Protein AF-A0A564XZT9-F1 (afdb_monomer_lite)

Sequence (174 aa):
LFQICIFRSAFLNAGYRVSFSHAAQSSIKTDAPMSFVWDVMCAWKRKYEAEVATNMVKDASADNHERQQEKSPPVTDRDNGEAKPESKKKRRKYPKKHPRSEEYLRVMNALMARPENPKVCFDEHPDSNPPSRADGLVRYQPNPQPHWGPKARPSKKVTEEITPPEPKKLKSSE

Radius of gyration: 33.3 Å; chains: 1; bounding box: 97×44×74 Å

Foldseek 3Di:
DVVLLLLLCQQVLLVWDWDADPVDPSRIDIPDDVLVVLLLVLVVVVVVVVVVVVVVVVVVVVVVPPPPDDDDDDDDDDDDDDDDPPDPPPDPPPPDPDDDDPVVVVVVVVSNPDDHDPSGDSPRDPPSQPVCVVVVPDPDDDDPDPQPDDDDDDDPPPPPDPDDDDDDDDPDDD

Structure (mmCIF, N/CA/C/O backbone):
data_AF-A0A564XZT9-F1
#
_entry.id   AF-A0A564XZT9-F1
#
loop_
_atom_site.group_PDB
_atom_site.id
_atom_site.type_symbol
_atom_site.label_atom_id
_atom_site.label_alt_id
_atom_site.label_comp_id
_atom_site.label_asym_id
_atom_site.label_entity_id
_atom_site.label_seq_id
_atom_site.pdbx_PDB_ins_code
_atom_site.Cartn_x
_atom_site.Cartn_y
_atom_site.Cartn_z
_atom_site.occupancy
_atom_site.B_iso_or_equiv
_atom_site.auth_seq_id
_atom_site.auth_comp_id
_atom_site.auth_asym_id
_atom_site.auth_atom_id
_atom_site.pdbx_PDB_model_num
ATOM 1 N N . LEU A 1 1 ? 13.571 -0.823 -1.099 1.00 56.78 1 LEU A N 1
ATOM 2 C CA . LEU A 1 1 ? 12.896 -1.260 -2.349 1.00 56.78 1 LEU A CA 1
ATOM 3 C C . LEU A 1 1 ? 11.996 -2.479 -2.130 1.00 56.78 1 LEU A C 1
ATOM 5 O O . LEU A 1 1 ? 10.921 -2.476 -2.705 1.00 56.78 1 LEU A O 1
ATOM 9 N N . PHE A 1 2 ? 12.359 -3.444 -1.276 1.00 70.88 2 PHE A N 1
ATOM 10 C CA . PHE A 1 2 ? 11.507 -4.595 -0.919 1.00 70.88 2 PHE A CA 1
ATOM 11 C C . PHE A 1 2 ? 10.150 -4.218 -0.299 1.00 70.88 2 PHE A C 1
ATOM 13 O O . PHE A 1 2 ? 9.132 -4.809 -0.638 1.00 70.88 2 PHE A O 1
ATOM 20 N N . GLN A 1 3 ? 10.102 -3.151 0.510 1.00 81.00 3 GLN A N 1
ATOM 21 C CA . GLN A 1 3 ? 8.863 -2.733 1.177 1.00 81.00 3 GLN A CA 1
ATOM 22 C C . GLN A 1 3 ? 7.716 -2.397 0.213 1.00 81.00 3 GLN A C 1
ATOM 24 O O . GLN A 1 3 ? 6.555 -2.628 0.531 1.00 81.00 3 GLN A O 1
ATOM 29 N N . ILE A 1 4 ? 8.019 -1.858 -0.974 1.00 89.94 4 ILE A N 1
ATOM 30 C CA . ILE A 1 4 ? 6.965 -1.486 -1.926 1.00 89.94 4 ILE A CA 1
ATOM 31 C C . ILE A 1 4 ? 6.316 -2.713 -2.572 1.00 89.94 4 ILE A C 1
ATOM 33 O O . ILE A 1 4 ? 5.142 -2.656 -2.928 1.00 89.94 4 ILE A O 1
ATOM 37 N N . CYS A 1 5 ? 7.060 -3.817 -2.683 1.00 91.62 5 CYS A N 1
ATOM 38 C CA . CYS A 1 5 ? 6.528 -5.085 -3.161 1.00 91.62 5 CYS A CA 1
ATOM 39 C C . CYS A 1 5 ? 5.526 -5.642 -2.141 1.00 91.62 5 CYS A C 1
ATOM 41 O O . CYS A 1 5 ? 4.434 -6.029 -2.520 1.00 91.62 5 CYS A O 1
ATOM 43 N N . ILE A 1 6 ? 5.802 -5.546 -0.837 1.00 94.50 6 ILE A N 1
ATOM 44 C CA . ILE A 1 6 ? 4.858 -5.989 0.209 1.00 94.50 6 ILE A CA 1
ATOM 45 C C . ILE A 1 6 ? 3.490 -5.301 0.065 1.00 94.50 6 ILE A C 1
ATOM 47 O O . ILE A 1 6 ? 2.452 -5.960 0.056 1.00 94.50 6 ILE A O 1
ATOM 51 N N . PHE A 1 7 ? 3.477 -3.974 -0.101 1.00 95.19 7 PHE A N 1
ATOM 52 C CA . PHE A 1 7 ? 2.223 -3.239 -0.292 1.00 95.19 7 PHE A CA 1
ATOM 53 C C . PHE A 1 7 ? 1.540 -3.591 -1.610 1.00 95.19 7 PHE A C 1
ATOM 55 O O . PHE A 1 7 ? 0.329 -3.788 -1.640 1.00 95.19 7 PHE A O 1
ATOM 62 N N . ARG A 1 8 ? 2.303 -3.690 -2.702 1.00 95.25 8 ARG A N 1
ATOM 63 C CA . ARG A 1 8 ? 1.763 -4.071 -4.009 1.00 95.25 8 ARG A CA 1
ATOM 64 C C . ARG A 1 8 ? 1.148 -5.471 -3.979 1.00 95.25 8 ARG A C 1
ATOM 66 O O . ARG A 1 8 ? 0.070 -5.634 -4.539 1.00 95.25 8 ARG A O 1
ATOM 73 N N . SER A 1 9 ? 1.760 -6.423 -3.276 1.00 96.38 9 SER A N 1
ATOM 74 C CA . SER A 1 9 ? 1.197 -7.759 -3.074 1.00 96.38 9 SER A CA 1
ATOM 75 C C . SER A 1 9 ? -0.156 -7.694 -2.371 1.00 96.38 9 SER A C 1
ATOM 77 O O . SER A 1 9 ? -1.103 -8.291 -2.860 1.00 96.38 9 SER A O 1
ATOM 79 N N . ALA A 1 10 ? -0.297 -6.883 -1.316 1.00 96.94 10 ALA A N 1
ATOM 80 C CA . ALA A 1 10 ? -1.576 -6.731 -0.617 1.00 96.94 10 ALA A CA 1
ATOM 81 C C . ALA A 1 10 ? -2.720 -6.250 -1.512 1.00 96.94 10 ALA A C 1
ATOM 83 O O . ALA A 1 10 ? -3.846 -6.728 -1.392 1.00 96.94 10 ALA A O 1
ATOM 84 N N . PHE A 1 11 ? -2.440 -5.332 -2.435 1.00 97.19 11 PHE A N 1
ATOM 85 C CA . PHE A 1 11 ? -3.443 -4.879 -3.396 1.00 97.19 11 PHE A CA 1
ATOM 86 C C . PHE A 1 11 ? -3.725 -5.917 -4.493 1.00 97.19 11 PHE A C 1
ATOM 88 O O . PHE A 1 11 ? -4.888 -6.104 -4.842 1.00 97.19 11 PHE A O 1
ATOM 95 N N . LEU A 1 12 ? -2.694 -6.598 -5.008 1.00 96.81 12 LEU A N 1
ATOM 96 C CA . LEU A 1 12 ? -2.843 -7.627 -6.045 1.00 96.81 12 LEU A CA 1
ATOM 97 C C . LEU A 1 12 ? -3.594 -8.861 -5.521 1.00 96.81 12 LEU A C 1
ATOM 99 O O . LEU A 1 12 ? -4.547 -9.299 -6.156 1.00 96.81 12 LEU A O 1
ATOM 103 N N . ASN A 1 13 ? -3.249 -9.341 -4.322 1.00 97.00 13 ASN A N 1
ATOM 104 C CA . ASN A 1 13 ? -3.940 -10.438 -3.633 1.00 97.00 13 ASN A CA 1
ATOM 105 C C . ASN A 1 13 ? -5.426 -10.115 -3.394 1.00 97.00 13 ASN A C 1
ATOM 107 O O . ASN A 1 13 ? -6.277 -10.998 -3.456 1.00 97.00 13 ASN A O 1
ATOM 111 N N . ALA A 1 14 ? -5.754 -8.842 -3.153 1.00 96.81 14 ALA A N 1
ATOM 112 C CA . ALA A 1 14 ? -7.130 -8.380 -2.986 1.00 96.81 14 ALA A CA 1
ATOM 113 C C . ALA A 1 14 ? -7.882 -8.147 -4.315 1.00 96.81 14 ALA A C 1
ATOM 115 O O . ALA A 1 14 ? -9.055 -7.770 -4.287 1.00 96.81 14 ALA A O 1
ATOM 116 N N . GLY A 1 15 ? -7.230 -8.364 -5.464 1.00 97.00 15 GLY A N 1
ATOM 117 C CA . GLY A 1 15 ? -7.821 -8.240 -6.798 1.00 97.00 15 GLY A CA 1
ATOM 118 C C . GLY A 1 15 ? -7.852 -6.819 -7.370 1.00 97.00 15 GLY A C 1
ATOM 119 O O . GLY A 1 15 ? -8.555 -6.581 -8.351 1.00 97.00 15 GLY A O 1
ATOM 120 N N . TYR A 1 16 ? -7.117 -5.868 -6.786 1.00 97.69 16 TYR A N 1
ATOM 121 C CA . TYR A 1 16 ? -7.033 -4.497 -7.303 1.00 97.69 16 TYR A CA 1
ATOM 122 C C . TYR A 1 16 ? -5.918 -4.341 -8.335 1.00 97.69 16 TYR A C 1
ATOM 124 O O . TYR A 1 16 ? -4.886 -5.018 -8.290 1.00 97.69 16 TYR A O 1
ATOM 132 N N . ARG A 1 17 ? -6.088 -3.391 -9.257 1.00 96.38 17 ARG A N 1
ATOM 133 C CA . ARG A 1 17 ? -5.068 -3.080 -10.264 1.00 96.38 17 ARG A CA 1
ATOM 134 C C . ARG A 1 17 ? -4.044 -2.131 -9.680 1.00 96.38 17 ARG A C 1
ATOM 136 O O . ARG A 1 17 ? -4.387 -1.087 -9.135 1.00 96.38 17 ARG A O 1
ATOM 143 N N . VAL A 1 18 ? -2.768 -2.457 -9.864 1.00 95.38 18 VAL A N 1
ATOM 144 C CA . VAL A 1 18 ? -1.667 -1.696 -9.271 1.00 95.38 18 VAL A CA 1
ATOM 145 C C . VAL A 1 18 ? -0.612 -1.360 -10.311 1.00 95.38 18 VAL A C 1
ATOM 147 O O . VAL A 1 18 ? -0.076 -2.233 -10.996 1.00 95.38 18 VAL A O 1
ATOM 150 N N . SER A 1 19 ? -0.210 -0.095 -10.369 1.00 92.75 19 SER A N 1
ATOM 151 C CA . SER A 1 19 ? 0.926 0.366 -11.177 1.00 92.75 19 SER A CA 1
ATOM 152 C C . SER A 1 19 ? 1.866 1.241 -10.352 1.00 92.75 19 SER A C 1
ATOM 154 O O . SER A 1 19 ? 1.469 1.835 -9.351 1.00 92.75 19 SER A O 1
ATOM 156 N N . PHE A 1 20 ? 3.134 1.303 -10.753 1.00 90.25 20 PHE A N 1
ATOM 157 C CA . PHE A 1 20 ? 4.078 2.268 -10.190 1.00 90.25 20 PHE A CA 1
ATOM 158 C C . PHE A 1 20 ? 3.918 3.628 -10.873 1.00 90.25 20 PHE A C 1
ATOM 160 O O . PHE A 1 20 ? 3.521 3.716 -12.036 1.00 90.25 20 PHE A O 1
ATOM 167 N N . SER A 1 21 ? 4.244 4.699 -10.156 1.00 88.19 21 SER A N 1
ATOM 168 C CA . SER A 1 21 ? 4.267 6.056 -10.702 1.00 88.19 21 SER A CA 1
ATOM 169 C C . SER A 1 21 ? 5.686 6.609 -10.726 1.00 88.19 21 SER A C 1
ATOM 171 O O . SER A 1 21 ? 6.423 6.458 -9.760 1.00 88.19 21 SER A O 1
ATOM 173 N N . HIS A 1 22 ? 6.037 7.352 -11.777 1.00 86.38 22 HIS A N 1
ATOM 174 C CA . HIS A 1 22 ? 7.283 8.126 -11.817 1.00 86.38 22 HIS A CA 1
ATOM 175 C C . HIS A 1 22 ? 7.312 9.291 -10.817 1.00 86.38 22 HIS A C 1
ATOM 177 O O . HIS A 1 22 ? 8.371 9.870 -10.603 1.00 86.38 22 HIS A O 1
ATOM 183 N N . ALA A 1 23 ? 6.174 9.634 -10.200 1.00 89.19 23 ALA A N 1
ATOM 184 C CA . ALA A 1 23 ? 6.097 10.712 -9.214 1.00 89.19 23 ALA A CA 1
ATOM 185 C C . ALA A 1 23 ? 7.027 10.482 -8.008 1.00 89.19 23 ALA A C 1
ATOM 187 O O . ALA A 1 23 ? 7.557 11.441 -7.457 1.00 89.19 23 ALA A O 1
ATOM 188 N N . ALA A 1 24 ? 7.238 9.223 -7.607 1.00 87.31 24 ALA A N 1
ATOM 189 C CA . ALA A 1 24 ? 8.250 8.839 -6.627 1.00 87.31 24 ALA A CA 1
ATOM 190 C C . ALA A 1 24 ? 8.585 7.348 -6.760 1.00 87.31 24 ALA A C 1
ATOM 192 O O . ALA A 1 24 ? 7.721 6.546 -7.108 1.00 87.31 24 ALA A O 1
ATOM 193 N N . GLN A 1 25 ? 9.805 6.953 -6.386 1.00 84.56 25 GLN A N 1
ATOM 194 C CA . GLN A 1 25 ? 10.278 5.562 -6.475 1.00 84.56 25 GLN A CA 1
ATOM 195 C C . GLN A 1 25 ? 9.387 4.549 -5.729 1.00 84.56 25 GLN A C 1
ATOM 197 O O . GLN A 1 25 ? 9.328 3.374 -6.084 1.00 84.56 25 GLN A O 1
ATOM 202 N N . SER A 1 26 ? 8.694 5.001 -4.683 1.00 88.44 26 SER A N 1
ATOM 203 C CA . SER A 1 26 ? 7.762 4.213 -3.871 1.00 88.44 26 SER A CA 1
ATOM 204 C C . SER A 1 26 ? 6.300 4.629 -4.065 1.00 88.44 26 SER A C 1
ATOM 206 O O . SER A 1 26 ? 5.476 4.385 -3.189 1.00 88.44 26 SER A O 1
ATOM 208 N N . SER A 1 27 ? 5.963 5.297 -5.170 1.00 91.75 27 SER A N 1
ATOM 209 C CA . SER A 1 27 ? 4.587 5.707 -5.457 1.00 91.75 27 SER A CA 1
ATOM 210 C C . SER A 1 27 ? 3.827 4.598 -6.182 1.00 91.75 27 SER A C 1
ATOM 212 O O . SER A 1 27 ? 4.284 4.063 -7.196 1.00 91.75 27 SER A O 1
ATOM 214 N N . ILE A 1 28 ? 2.643 4.283 -5.661 1.00 93.12 28 ILE A N 1
ATOM 215 C CA . ILE A 1 28 ? 1.703 3.311 -6.213 1.00 93.12 28 ILE A CA 1
ATOM 216 C C . ILE A 1 28 ? 0.440 4.045 -6.670 1.00 93.12 28 ILE A C 1
ATOM 218 O O . ILE A 1 28 ? -0.066 4.923 -5.974 1.00 93.12 28 ILE A O 1
ATOM 222 N N . LYS A 1 29 ? -0.083 3.649 -7.829 1.00 95.12 29 LYS A N 1
ATOM 223 C CA . LYS A 1 29 ? -1.427 3.983 -8.304 1.00 95.12 29 LYS A CA 1
ATOM 224 C C . LYS A 1 29 ? -2.282 2.725 -8.226 1.00 95.12 29 LYS A C 1
ATOM 226 O O . LYS A 1 29 ? -1.854 1.675 -8.710 1.00 95.12 29 LYS A O 1
ATOM 231 N N . THR A 1 30 ? -3.462 2.845 -7.630 1.00 96.88 30 THR A N 1
ATOM 232 C CA . THR A 1 30 ? -4.406 1.743 -7.432 1.00 96.88 30 THR A CA 1
ATOM 233 C C . THR A 1 30 ? -5.835 2.214 -7.671 1.00 96.88 30 THR A C 1
ATOM 235 O O . THR A 1 30 ? -6.124 3.396 -7.482 1.00 96.88 30 THR A O 1
ATOM 238 N N . ASP A 1 31 ? -6.709 1.306 -8.100 1.00 97.69 31 ASP A N 1
ATOM 239 C CA . ASP A 1 31 ? -8.160 1.521 -8.149 1.00 97.69 31 ASP A CA 1
ATOM 240 C C . ASP A 1 31 ? -8.878 1.089 -6.859 1.00 97.69 31 ASP A C 1
ATOM 242 O O . ASP A 1 31 ? -10.102 1.184 -6.767 1.00 97.69 31 ASP A O 1
ATOM 246 N N . ALA A 1 32 ? -8.122 0.665 -5.842 1.00 97.62 32 ALA A N 1
ATOM 247 C CA . ALA A 1 32 ? -8.659 0.362 -4.525 1.00 97.62 32 ALA A CA 1
ATOM 248 C C . ALA A 1 32 ? -9.315 1.593 -3.870 1.00 97.62 32 ALA A C 1
ATOM 250 O O . ALA A 1 32 ? -8.761 2.698 -3.926 1.00 97.62 32 ALA A O 1
ATOM 251 N N . PRO A 1 33 ? -10.456 1.423 -3.175 1.00 97.44 33 PRO A N 1
ATOM 252 C CA . PRO A 1 33 ? -11.081 2.517 -2.449 1.00 97.44 33 PRO A CA 1
ATOM 253 C C . PRO A 1 33 ? -10.192 2.965 -1.284 1.00 97.44 33 PRO A C 1
ATOM 255 O O . PRO A 1 33 ? -9.487 2.165 -0.665 1.00 97.44 33 PRO A O 1
ATOM 258 N N . MET A 1 34 ? -10.275 4.248 -0.923 1.00 96.25 34 MET A N 1
ATOM 259 C CA . MET A 1 34 ? -9.473 4.823 0.165 1.00 96.25 34 MET A CA 1
ATOM 260 C C . MET A 1 34 ? -9.681 4.093 1.503 1.00 96.25 34 MET A C 1
ATOM 262 O O . MET A 1 34 ? -8.750 3.972 2.293 1.00 96.25 34 MET A O 1
ATOM 266 N N . SER A 1 35 ? -10.881 3.553 1.747 1.00 95.38 35 SER A N 1
ATOM 267 C CA . SER A 1 35 ? -11.164 2.705 2.910 1.00 95.38 35 SER A CA 1
ATOM 268 C C . SER A 1 35 ? -10.242 1.486 2.974 1.00 95.38 35 SER A C 1
ATOM 270 O O . SER A 1 35 ? -9.647 1.242 4.018 1.00 95.38 35 SER A O 1
ATOM 272 N N . PHE A 1 36 ? -10.065 0.782 1.854 1.00 97.12 36 PHE A N 1
ATOM 273 C CA . PHE A 1 36 ? -9.177 -0.373 1.766 1.00 97.12 36 PHE A CA 1
ATOM 274 C C . PHE A 1 36 ? -7.705 0.027 1.903 1.00 97.12 36 PHE A C 1
ATOM 276 O O . PHE A 1 36 ? -6.941 -0.660 2.575 1.00 97.12 36 PHE A O 1
ATOM 283 N N . VAL A 1 37 ? -7.300 1.167 1.331 1.00 96.56 37 VAL A N 1
ATOM 284 C CA . VAL A 1 37 ? -5.937 1.697 1.512 1.00 96.56 37 VAL A CA 1
ATOM 285 C C . VAL A 1 37 ? -5.633 1.914 2.999 1.00 96.56 37 VAL A C 1
ATOM 287 O O . VAL A 1 37 ? -4.570 1.512 3.471 1.00 96.56 37 VAL A O 1
ATOM 290 N N . TRP A 1 38 ? -6.569 2.487 3.761 1.00 95.69 38 TRP A N 1
ATOM 291 C CA . TRP A 1 38 ? -6.410 2.634 5.210 1.00 95.69 38 TRP A CA 1
ATOM 292 C C . TRP A 1 38 ? -6.354 1.295 5.942 1.00 95.69 38 TRP A C 1
ATOM 294 O O . TRP A 1 38 ? -5.531 1.153 6.848 1.00 95.69 38 TRP A O 1
ATOM 304 N N . ASP A 1 39 ? -7.161 0.313 5.538 1.00 96.81 39 ASP A N 1
ATOM 305 C CA . ASP A 1 39 ? -7.122 -1.031 6.124 1.00 96.81 39 ASP A CA 1
ATOM 306 C C . ASP A 1 39 ? -5.738 -1.680 5.921 1.00 96.81 39 ASP A C 1
ATOM 308 O O . ASP A 1 39 ? -5.160 -2.201 6.878 1.00 96.81 39 ASP A O 1
ATOM 312 N N . VAL A 1 40 ? -5.148 -1.556 4.722 1.00 96.75 40 VAL A N 1
ATOM 313 C CA . VAL A 1 40 ? -3.777 -2.014 4.421 1.00 96.75 40 VAL A CA 1
ATOM 314 C C . VAL A 1 40 ? -2.748 -1.312 5.312 1.00 96.75 40 VAL A C 1
ATOM 316 O O . VAL A 1 40 ? -1.884 -1.966 5.895 1.00 96.75 40 VAL A O 1
ATOM 319 N N . MET A 1 41 ? -2.837 0.011 5.468 1.00 95.38 41 MET A N 1
ATOM 320 C CA . MET A 1 41 ? -1.896 0.767 6.308 1.00 95.38 41 MET A CA 1
ATOM 321 C C . MET A 1 41 ? -1.995 0.379 7.789 1.00 95.38 41 MET A C 1
ATOM 323 O O . MET A 1 41 ? -0.970 0.259 8.465 1.00 95.38 41 MET A O 1
ATOM 327 N N . CYS A 1 42 ? -3.209 0.151 8.295 1.00 95.19 42 CYS A N 1
ATOM 328 C CA . CYS A 1 42 ? -3.426 -0.276 9.676 1.00 95.19 42 CYS A CA 1
ATOM 329 C C . CYS A 1 42 ? -2.913 -1.704 9.905 1.00 95.19 42 CYS A C 1
ATOM 331 O O . CYS A 1 42 ? -2.214 -1.951 10.886 1.00 95.19 42 CYS A O 1
ATOM 333 N N . ALA A 1 43 ? -3.201 -2.632 8.988 1.00 95.69 43 ALA A N 1
ATOM 334 C CA . ALA A 1 43 ? -2.705 -4.006 9.059 1.00 95.69 43 ALA A CA 1
ATOM 335 C C . ALA A 1 43 ? -1.169 -4.062 9.003 1.00 95.69 43 ALA A C 1
ATOM 337 O O . ALA A 1 43 ? -0.543 -4.775 9.787 1.00 95.69 43 ALA A O 1
ATOM 338 N N . TRP A 1 44 ? -0.547 -3.246 8.146 1.00 95.50 44 TRP A N 1
ATOM 339 C CA . TRP A 1 44 ? 0.910 -3.128 8.093 1.00 95.50 44 TRP A CA 1
ATOM 340 C C . TRP A 1 44 ? 1.493 -2.611 9.412 1.00 95.50 44 TRP A C 1
ATOM 342 O O . TRP A 1 44 ? 2.483 -3.154 9.899 1.00 95.50 44 TRP A O 1
ATOM 352 N N . LYS A 1 45 ? 0.861 -1.600 10.023 1.00 94.25 45 LYS A N 1
ATOM 353 C CA . LYS A 1 45 ? 1.297 -1.068 11.318 1.00 94.25 45 LYS A CA 1
ATOM 354 C C . LYS A 1 45 ? 1.243 -2.136 12.417 1.00 94.25 45 LYS A C 1
ATOM 356 O O . LYS A 1 45 ? 2.217 -2.272 13.150 1.00 94.25 45 LYS A O 1
ATOM 361 N N . ARG A 1 46 ? 0.159 -2.921 12.489 1.00 93.56 46 ARG A N 1
ATOM 362 C CA . ARG A 1 46 ? 0.036 -4.045 13.441 1.00 93.56 46 ARG A CA 1
ATOM 363 C C . ARG A 1 46 ? 1.138 -5.084 13.232 1.00 93.56 46 ARG A C 1
ATOM 365 O O . ARG A 1 46 ? 1.791 -5.479 14.192 1.00 93.56 46 ARG A O 1
ATOM 372 N N . LYS A 1 47 ? 1.389 -5.472 11.975 1.00 93.12 47 LYS A N 1
ATOM 373 C CA . LYS A 1 47 ? 2.468 -6.405 11.618 1.00 93.12 47 LYS A CA 1
ATOM 374 C C . LYS A 1 47 ? 3.839 -5.877 12.053 1.00 93.12 47 LYS A C 1
ATOM 376 O O . LYS A 1 47 ? 4.594 -6.606 12.682 1.00 93.12 47 LYS A O 1
ATOM 381 N N . TYR A 1 48 ? 4.133 -4.608 11.777 1.00 93.62 48 TYR A N 1
ATOM 382 C CA . TYR A 1 48 ? 5.396 -3.979 12.166 1.00 93.62 48 TYR A CA 1
ATOM 383 C C . TYR A 1 48 ? 5.579 -3.920 13.690 1.00 93.62 48 TYR A C 1
ATOM 385 O O . TYR A 1 48 ? 6.653 -4.234 14.195 1.00 93.62 48 TYR A O 1
ATOM 393 N N . GLU A 1 49 ? 4.539 -3.545 14.438 1.00 93.88 49 GLU A N 1
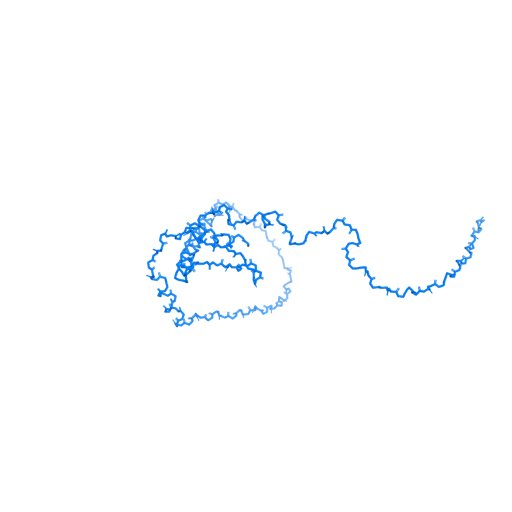ATOM 394 C CA . GLU A 1 49 ? 4.592 -3.519 15.906 1.00 93.88 49 GLU A CA 1
ATOM 395 C C . GLU A 1 49 ? 4.817 -4.924 16.488 1.00 93.88 49 GLU A C 1
ATOM 397 O O . GLU A 1 49 ? 5.622 -5.079 17.409 1.00 93.88 49 GLU A O 1
ATOM 402 N N . ALA A 1 50 ? 4.189 -5.953 15.910 1.00 92.69 50 ALA A N 1
ATOM 403 C CA . ALA A 1 50 ? 4.425 -7.347 16.282 1.00 92.69 50 ALA A CA 1
ATOM 404 C C . ALA A 1 50 ? 5.865 -7.793 15.972 1.00 92.69 50 ALA A C 1
ATOM 406 O O . ALA A 1 50 ? 6.525 -8.372 16.833 1.00 92.69 50 ALA A O 1
ATOM 407 N N . GLU A 1 51 ? 6.390 -7.476 14.786 1.00 92.81 51 GLU A N 1
ATOM 408 C CA . GLU A 1 51 ? 7.781 -7.768 14.414 1.00 92.81 51 GLU A CA 1
ATOM 409 C C . GLU A 1 51 ? 8.771 -7.105 15.383 1.00 92.81 51 GLU A C 1
ATOM 411 O O . GLU A 1 51 ? 9.674 -7.771 15.895 1.00 92.81 51 GLU A O 1
ATOM 416 N N . VAL A 1 52 ? 8.568 -5.825 15.714 1.00 93.81 52 VAL A N 1
ATOM 417 C CA . VAL A 1 52 ? 9.397 -5.106 16.695 1.00 93.81 52 VAL A CA 1
ATOM 418 C C . VAL A 1 52 ? 9.341 -5.786 18.062 1.00 93.81 52 VAL A C 1
ATOM 420 O O . VAL A 1 52 ? 10.393 -6.035 18.648 1.00 93.81 52 VAL A O 1
ATOM 423 N N . ALA A 1 53 ? 8.151 -6.151 18.547 1.00 92.94 53 ALA A N 1
ATOM 424 C CA . ALA A 1 53 ? 8.005 -6.848 19.822 1.00 92.94 53 ALA A CA 1
ATOM 425 C C . ALA A 1 53 ? 8.747 -8.198 19.833 1.00 92.94 53 ALA A C 1
ATOM 427 O O . ALA A 1 53 ? 9.436 -8.512 20.803 1.00 92.94 53 ALA A O 1
ATOM 428 N N . THR A 1 54 ? 8.676 -8.974 18.744 1.00 92.38 54 THR A N 1
ATOM 429 C CA . THR A 1 54 ? 9.395 -10.258 18.649 1.00 92.38 54 THR A CA 1
ATOM 430 C C . THR A 1 54 ? 10.911 -10.088 18.636 1.00 92.38 54 THR A C 1
ATOM 432 O O . THR A 1 54 ? 11.616 -10.881 19.257 1.00 92.38 54 THR A O 1
ATOM 435 N N . ASN A 1 55 ? 11.424 -9.051 17.969 1.00 90.06 55 ASN A N 1
ATOM 436 C CA . ASN A 1 55 ? 12.859 -8.783 17.925 1.00 90.06 55 ASN A CA 1
ATOM 437 C C . ASN A 1 55 ? 13.386 -8.349 19.299 1.00 90.06 55 ASN A C 1
ATOM 439 O O . ASN A 1 55 ? 14.410 -8.863 19.730 1.00 90.06 55 ASN A O 1
ATOM 443 N N . MET A 1 56 ? 12.634 -7.535 20.051 1.00 87.81 56 MET A N 1
ATOM 444 C CA . MET A 1 56 ? 13.018 -7.155 21.421 1.00 87.81 56 MET A CA 1
ATOM 445 C C . MET A 1 56 ? 13.128 -8.364 22.366 1.00 87.81 56 MET A C 1
ATOM 447 O O . MET A 1 56 ? 14.019 -8.406 23.210 1.00 87.81 56 MET A O 1
ATOM 451 N N . VAL A 1 57 ? 12.249 -9.364 22.220 1.00 88.00 57 VAL A N 1
ATOM 452 C CA . VAL A 1 57 ? 12.333 -10.615 22.998 1.00 88.00 57 VAL A CA 1
ATOM 453 C C . VAL A 1 57 ? 13.562 -11.439 22.595 1.00 88.00 57 VAL A C 1
ATOM 455 O O . VAL A 1 57 ? 14.226 -12.006 23.462 1.00 88.00 57 VAL A O 1
ATOM 458 N N . LYS A 1 58 ? 13.894 -11.487 21.298 1.00 81.88 58 LYS A N 1
ATOM 459 C CA . LYS A 1 58 ? 15.087 -12.191 20.800 1.00 81.88 58 LYS A CA 1
ATOM 460 C C . LYS A 1 58 ? 16.376 -11.558 21.314 1.00 81.88 58 LYS A C 1
ATOM 462 O O . LYS A 1 58 ? 17.234 -12.286 21.806 1.00 81.88 58 LYS A O 1
ATOM 467 N N . ASP A 1 59 ? 16.477 -10.234 21.275 1.00 80.06 59 ASP A N 1
ATOM 468 C CA . ASP A 1 59 ? 17.653 -9.508 21.763 1.00 80.06 59 ASP A CA 1
ATOM 469 C C . ASP A 1 59 ? 17.864 -9.755 23.268 1.00 80.06 59 ASP A C 1
ATOM 471 O O . ASP A 1 59 ? 18.965 -10.084 23.701 1.00 80.06 59 ASP A O 1
ATOM 475 N N . ALA A 1 60 ? 16.783 -9.743 24.059 1.00 76.56 60 ALA A N 1
ATOM 476 C CA . ALA A 1 60 ? 16.841 -10.080 25.484 1.00 76.56 60 ALA A CA 1
ATOM 477 C C . ALA A 1 60 ? 17.262 -11.539 25.756 1.00 76.56 60 ALA A C 1
ATOM 479 O O . ALA A 1 60 ? 17.855 -11.835 26.794 1.00 76.56 60 ALA A O 1
ATOM 480 N N . SER A 1 61 ? 16.954 -12.467 24.844 1.00 65.50 61 SER A N 1
ATOM 481 C CA . SER A 1 61 ? 17.386 -13.865 24.955 1.00 65.50 61 SER A CA 1
ATOM 482 C C . SER A 1 61 ? 18.845 -14.090 24.535 1.00 65.50 61 SER A C 1
ATOM 484 O O . SER A 1 61 ? 19.481 -15.006 25.056 1.00 65.50 61 SER A O 1
ATOM 486 N N . ALA A 1 62 ? 19.394 -13.247 23.653 1.00 63.31 62 ALA A N 1
ATOM 487 C CA . ALA A 1 62 ? 20.779 -13.331 23.187 1.00 63.31 62 ALA A CA 1
ATOM 488 C C . ALA A 1 62 ? 21.792 -12.867 24.255 1.00 63.31 62 ALA A C 1
ATOM 490 O O . ALA A 1 62 ? 22.828 -13.508 24.426 1.00 63.31 62 ALA A O 1
ATOM 491 N N . ASP A 1 63 ? 21.450 -11.848 25.053 1.00 58.75 63 ASP A N 1
ATOM 492 C CA . ASP A 1 63 ? 22.295 -11.336 26.153 1.00 58.75 63 ASP A CA 1
ATOM 493 C C . ASP A 1 63 ? 22.537 -12.361 27.285 1.00 58.75 63 ASP A C 1
ATOM 495 O O . ASP A 1 63 ? 23.475 -12.225 28.073 1.00 58.75 63 ASP A O 1
ATOM 499 N N . ASN A 1 64 ? 21.728 -13.423 27.378 1.00 57.16 64 ASN A N 1
ATOM 500 C CA . ASN A 1 64 ? 21.917 -14.483 28.376 1.00 57.16 64 ASN A CA 1
ATOM 501 C C . ASN A 1 64 ? 22.922 -15.573 27.956 1.00 57.16 64 ASN A C 1
ATOM 503 O O . ASN A 1 64 ? 23.271 -16.409 28.793 1.00 57.16 64 ASN A O 1
ATOM 507 N N . HIS A 1 65 ? 23.416 -15.585 26.710 1.00 52.41 65 HIS A N 1
ATOM 508 C CA . HIS A 1 65 ? 24.362 -16.612 26.245 1.00 52.41 65 HIS A CA 1
ATOM 509 C C . HIS A 1 65 ? 25.846 -16.227 26.416 1.00 52.41 65 HIS A C 1
ATOM 511 O O . HIS A 1 65 ? 26.693 -17.110 26.504 1.00 52.41 65 HIS A O 1
ATOM 517 N N . GLU A 1 66 ? 26.179 -14.941 26.574 1.00 53.53 66 GLU A N 1
ATOM 518 C CA . GLU A 1 66 ? 27.576 -14.477 26.724 1.00 53.53 66 GLU A CA 1
ATOM 519 C C . GLU A 1 66 ? 28.087 -14.426 28.179 1.00 53.53 66 GLU A C 1
ATOM 521 O O . GLU A 1 66 ? 29.247 -14.112 28.431 1.00 53.53 66 GLU A O 1
ATOM 526 N N . ARG A 1 67 ? 27.270 -14.792 29.176 1.00 45.78 67 ARG A N 1
ATOM 527 C CA . ARG A 1 67 ? 27.635 -14.663 30.603 1.00 45.78 67 ARG A CA 1
ATOM 528 C C . ARG A 1 67 ? 28.208 -15.924 31.261 1.00 45.78 67 ARG A C 1
ATOM 530 O O . ARG A 1 67 ? 28.232 -16.002 32.489 1.00 45.78 67 ARG A O 1
ATOM 537 N N . GLN A 1 68 ? 28.642 -16.925 30.494 1.00 47.78 68 GLN A N 1
ATOM 538 C CA . GLN A 1 68 ? 29.183 -18.172 31.064 1.00 47.78 68 GLN A CA 1
ATOM 539 C C . GLN A 1 68 ? 30.589 -18.565 30.597 1.00 47.78 68 GLN A C 1
ATOM 541 O O . GLN A 1 68 ? 31.064 -19.630 30.989 1.00 47.78 68 GLN A O 1
ATOM 546 N N . GLN A 1 69 ? 31.309 -17.720 29.856 1.00 53.12 69 GLN A N 1
ATOM 547 C CA . GLN A 1 69 ? 32.713 -17.989 29.527 1.00 53.12 69 GLN A CA 1
ATOM 548 C C . GLN A 1 69 ? 33.556 -16.712 29.589 1.00 53.12 69 GLN A C 1
ATOM 550 O O . GLN A 1 69 ? 33.802 -16.091 28.574 1.00 53.12 69 GLN A O 1
ATOM 555 N N . GLU A 1 70 ? 33.986 -16.328 30.795 1.00 46.28 70 GLU A N 1
ATOM 556 C CA . GLU A 1 70 ? 35.326 -15.776 31.059 1.00 46.28 70 GLU A CA 1
ATOM 557 C C . GLU A 1 70 ? 35.526 -15.664 32.578 1.00 46.28 70 GLU A C 1
ATOM 559 O O . GLU A 1 70 ? 35.009 -14.787 33.270 1.00 46.28 70 GLU A O 1
ATOM 564 N N . LYS A 1 71 ? 36.251 -16.642 33.119 1.00 46.00 71 LYS A N 1
ATOM 565 C CA . LYS A 1 71 ? 36.677 -16.715 34.512 1.00 46.00 71 LYS A CA 1
ATOM 566 C C . LYS A 1 71 ? 38.201 -16.732 34.489 1.00 46.00 71 LYS A C 1
ATOM 568 O O . LYS A 1 71 ? 38.772 -17.789 34.240 1.00 46.00 71 LYS A O 1
ATOM 573 N N . SER A 1 72 ? 38.834 -15.576 34.700 1.00 44.31 72 SER A N 1
ATOM 574 C CA . SER A 1 72 ? 40.035 -15.360 35.540 1.00 44.31 72 SER A CA 1
ATOM 575 C C . SER A 1 72 ? 40.631 -13.958 35.306 1.00 44.31 72 SER A C 1
ATOM 577 O O . SER A 1 72 ? 40.710 -13.527 34.159 1.00 44.31 72 SER A O 1
ATOM 579 N N . PRO A 1 73 ? 41.079 -13.246 36.358 1.00 48.75 73 PRO A N 1
ATOM 580 C CA . PRO A 1 73 ? 41.723 -11.940 36.228 1.00 48.75 73 PRO A CA 1
ATOM 581 C C . PRO A 1 73 ? 43.235 -12.074 35.963 1.00 48.75 73 PRO A C 1
ATOM 583 O O . PRO A 1 73 ? 43.894 -12.839 36.671 1.00 48.75 73 PRO A O 1
ATOM 586 N N . PRO A 1 74 ? 43.835 -11.291 35.047 1.00 46.22 74 PRO A N 1
ATOM 587 C CA . PRO A 1 74 ? 45.267 -11.051 35.067 1.00 46.22 74 PRO A CA 1
ATOM 588 C C . PRO A 1 74 ? 45.554 -9.795 35.897 1.00 46.22 74 PRO A C 1
ATOM 590 O O . PRO A 1 74 ? 45.211 -8.675 35.523 1.00 46.22 74 PRO A O 1
ATOM 593 N N . VAL A 1 75 ? 46.194 -10.006 37.045 1.00 49.88 75 VAL A N 1
ATOM 594 C CA . VAL A 1 75 ? 46.922 -8.971 37.781 1.00 49.88 75 VAL A CA 1
ATOM 595 C C . VAL A 1 75 ? 48.196 -8.664 37.001 1.00 49.88 75 VAL A C 1
ATOM 597 O O . VAL A 1 75 ? 49.029 -9.553 36.846 1.00 49.88 75 VAL A O 1
ATOM 600 N N . THR A 1 76 ? 48.384 -7.414 36.579 1.00 41.44 76 THR A N 1
ATOM 601 C CA . THR A 1 76 ? 49.727 -6.838 36.432 1.00 41.44 76 THR A CA 1
ATOM 602 C C . THR A 1 76 ? 49.713 -5.379 36.858 1.00 41.44 76 THR A C 1
ATOM 604 O O . THR A 1 76 ? 48.972 -4.561 36.312 1.00 41.44 76 THR A O 1
ATOM 607 N N . ASP A 1 77 ? 50.560 -5.093 37.840 1.00 43.53 77 ASP A N 1
ATOM 608 C CA . ASP A 1 77 ? 50.956 -3.770 38.291 1.00 43.53 77 ASP A CA 1
ATOM 609 C C . ASP A 1 77 ? 51.643 -2.949 37.188 1.00 43.53 77 ASP A C 1
ATOM 611 O O . ASP A 1 77 ? 52.279 -3.505 36.291 1.00 43.53 77 ASP A O 1
AT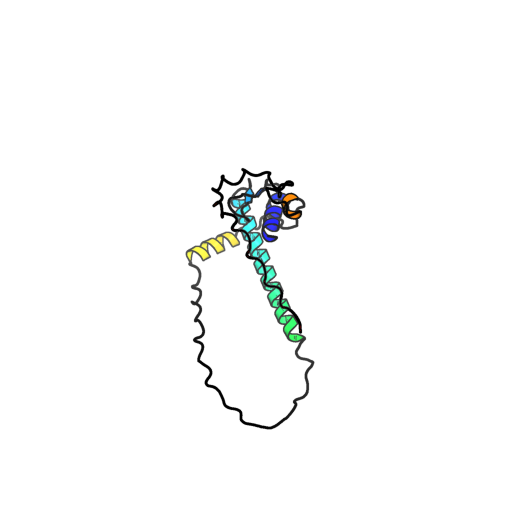OM 615 N N . ARG A 1 78 ? 51.650 -1.631 37.426 1.00 42.25 78 ARG A N 1
ATOM 616 C CA . ARG A 1 78 ? 52.611 -0.605 36.973 1.00 42.25 78 ARG A CA 1
ATOM 617 C C . ARG A 1 78 ? 52.173 0.355 35.859 1.00 42.25 78 ARG A C 1
ATOM 619 O O . ARG A 1 78 ? 52.187 0.062 34.674 1.00 42.25 78 ARG A O 1
ATOM 626 N N . ASP A 1 79 ? 51.988 1.573 36.350 1.00 34.69 79 ASP A N 1
ATOM 627 C CA . ASP A 1 79 ? 52.729 2.789 36.008 1.00 34.69 79 ASP A CA 1
ATOM 628 C C . ASP A 1 79 ? 52.073 3.888 35.181 1.00 34.69 79 ASP A C 1
ATOM 630 O O . ASP A 1 79 ? 51.340 3.706 34.212 1.00 34.69 79 ASP A O 1
ATOM 634 N N . ASN A 1 80 ? 52.390 5.070 35.690 1.00 44.38 80 ASN A N 1
ATOM 635 C CA . ASN A 1 80 ? 51.901 6.397 35.415 1.00 44.38 80 ASN A CA 1
ATOM 636 C C . ASN A 1 80 ? 52.298 6.870 34.006 1.00 44.38 80 ASN A C 1
ATOM 638 O O . ASN A 1 80 ? 53.480 6.970 33.686 1.00 44.38 80 ASN A O 1
ATOM 642 N N . GLY A 1 81 ? 51.302 7.219 33.190 1.00 36.00 81 GLY A N 1
ATOM 643 C CA . GLY A 1 81 ? 51.478 7.821 31.870 1.00 36.00 81 GLY A CA 1
ATOM 644 C C . GLY A 1 81 ? 50.409 8.878 31.612 1.00 36.00 81 GLY A C 1
ATOM 645 O O . GLY A 1 81 ? 49.341 8.574 31.096 1.00 36.00 81 GLY A O 1
ATOM 646 N N . GLU A 1 82 ? 50.706 10.103 32.044 1.00 35.16 82 GLU A N 1
ATOM 647 C CA . GLU A 1 82 ? 50.190 11.399 31.576 1.00 35.16 82 GLU A CA 1
ATOM 648 C C . GLU A 1 82 ? 48.775 11.429 30.959 1.00 35.16 82 GLU A C 1
ATOM 650 O O . GLU A 1 82 ? 48.560 11.270 29.754 1.00 35.16 82 GLU A O 1
ATOM 655 N N . ALA A 1 83 ? 47.793 11.771 31.797 1.00 37.53 83 ALA A N 1
ATOM 656 C CA . ALA A 1 83 ? 46.453 12.145 31.365 1.00 37.53 83 ALA A CA 1
ATOM 657 C C . ALA A 1 83 ? 46.488 13.456 30.554 1.00 37.53 83 ALA A C 1
ATOM 659 O O . ALA A 1 83 ? 46.465 14.564 31.094 1.00 37.53 83 ALA A O 1
ATOM 660 N N . LYS A 1 84 ? 46.506 13.328 29.227 1.00 37.06 84 LYS A N 1
ATOM 661 C CA . LYS A 1 84 ? 46.200 14.418 28.293 1.00 37.06 84 LYS A CA 1
ATOM 662 C C . LYS A 1 84 ? 44.784 14.933 28.605 1.00 37.06 84 LYS A C 1
ATOM 664 O O . LYS A 1 84 ? 43.869 14.110 28.667 1.00 37.06 84 LYS A O 1
ATOM 669 N N . PRO A 1 85 ? 44.550 16.247 28.795 1.00 38.34 85 PRO A N 1
ATOM 670 C CA . PRO A 1 85 ? 43.216 16.748 29.097 1.00 38.34 85 PRO A CA 1
ATOM 671 C C . PRO A 1 85 ? 42.301 16.457 27.908 1.00 38.34 85 PRO A C 1
ATOM 673 O O . PRO A 1 85 ? 42.410 17.077 26.847 1.00 38.34 85 PRO A O 1
ATOM 676 N N . GLU A 1 86 ? 41.411 15.480 28.081 1.00 43.25 86 GLU A N 1
ATOM 677 C CA . GLU A 1 86 ? 40.347 15.187 27.138 1.00 43.25 86 GLU A CA 1
ATOM 678 C C . GLU A 1 86 ? 39.563 16.474 26.893 1.00 43.25 86 GLU A C 1
ATOM 680 O O . GLU A 1 86 ? 38.867 17.009 27.763 1.00 43.25 86 GLU A O 1
ATOM 685 N N . SER A 1 87 ? 39.684 16.997 25.675 1.00 39.72 87 SER A N 1
ATOM 686 C CA . SER A 1 87 ? 38.818 18.055 25.190 1.00 39.72 87 SER A CA 1
ATOM 687 C C . SER A 1 87 ? 37.379 17.585 25.389 1.00 39.72 87 SER A C 1
ATOM 689 O O . SER A 1 87 ? 36.956 16.618 24.747 1.00 39.72 87 SER A O 1
ATOM 691 N N . LYS A 1 88 ? 36.627 18.247 26.277 1.00 39.59 88 LYS A N 1
ATOM 692 C CA . LYS A 1 88 ? 35.194 18.013 26.474 1.00 39.59 88 LYS A CA 1
ATOM 693 C C . LYS A 1 88 ? 34.482 18.250 25.139 1.00 39.59 88 LYS A C 1
ATOM 695 O O . LYS A 1 88 ? 34.035 19.361 24.854 1.00 39.59 88 LYS A O 1
ATOM 700 N N . LYS A 1 89 ? 34.367 17.215 24.299 1.00 48.59 89 LYS A N 1
ATOM 701 C CA . LYS A 1 89 ? 33.481 17.219 23.132 1.00 48.59 89 LYS A CA 1
ATOM 702 C C . LYS A 1 89 ? 32.084 17.440 23.692 1.00 48.59 89 LYS A C 1
ATOM 704 O O . LYS A 1 89 ? 31.513 16.540 24.306 1.00 48.59 89 LYS A O 1
ATOM 709 N N . LYS A 1 90 ? 31.546 18.656 23.538 1.00 39.56 90 LYS A N 1
ATOM 710 C CA . LYS A 1 90 ? 30.151 18.964 23.869 1.00 39.56 90 LYS A CA 1
ATOM 711 C C . LYS A 1 90 ? 29.289 17.893 23.201 1.00 39.56 90 LYS A C 1
ATOM 713 O O . LYS A 1 90 ? 29.175 17.874 21.976 1.00 39.56 90 LYS A O 1
ATOM 718 N N . ARG A 1 91 ? 28.715 16.976 23.991 1.00 62.12 91 ARG A N 1
ATOM 719 C CA . ARG A 1 91 ? 27.730 16.008 23.496 1.00 62.12 91 ARG A CA 1
ATOM 720 C C . ARG A 1 91 ? 26.646 16.826 22.803 1.00 62.12 91 ARG A C 1
ATOM 722 O O . ARG A 1 91 ? 26.009 17.657 23.449 1.00 62.12 91 ARG A O 1
ATOM 729 N N . ARG A 1 92 ? 26.470 16.635 21.490 1.00 59.72 92 ARG A N 1
ATOM 730 C CA . ARG A 1 92 ? 25.353 17.225 20.743 1.00 59.72 92 ARG A CA 1
ATOM 731 C C . ARG A 1 92 ? 24.073 16.805 21.459 1.00 59.72 92 ARG A C 1
ATOM 733 O O . ARG A 1 92 ? 23.712 15.631 21.453 1.00 59.72 92 ARG A O 1
ATOM 740 N N . LYS A 1 93 ? 23.438 17.751 22.149 1.00 60.94 93 LYS A N 1
ATOM 741 C CA . LYS A 1 93 ? 22.188 17.525 22.869 1.00 60.94 93 LYS A CA 1
ATOM 742 C C . LYS A 1 93 ? 21.112 17.391 21.796 1.00 60.94 93 LYS A C 1
ATOM 744 O O . LYS A 1 93 ? 20.694 18.390 21.220 1.00 60.94 93 LYS A O 1
ATOM 749 N N . TYR A 1 94 ? 20.758 16.157 21.443 1.00 63.00 94 TYR A N 1
ATOM 750 C CA . TYR A 1 94 ? 19.675 15.917 20.495 1.00 63.00 94 TYR A CA 1
ATOM 751 C C . TYR A 1 94 ? 18.393 16.548 21.053 1.00 63.00 94 TYR A C 1
ATOM 753 O O . TYR A 1 94 ? 18.136 16.413 22.256 1.00 63.00 94 TYR A O 1
ATOM 761 N N . PRO A 1 95 ? 17.611 17.266 20.228 1.00 71.56 95 PRO A N 1
ATOM 762 C CA . PRO A 1 95 ? 16.347 17.821 20.681 1.00 71.56 95 PRO A CA 1
ATOM 763 C C . PRO A 1 95 ? 15.475 16.683 21.216 1.00 71.56 95 PRO A C 1
ATOM 765 O O . PRO A 1 95 ? 15.372 15.620 20.595 1.00 71.56 95 PRO A O 1
ATOM 768 N N . LYS A 1 96 ? 14.877 16.886 22.395 1.00 73.50 96 LYS A N 1
ATOM 769 C CA . LYS A 1 96 ? 13.893 15.944 22.934 1.00 73.50 96 LYS A CA 1
ATOM 770 C C . LYS A 1 96 ? 12.761 15.863 21.912 1.00 73.50 96 LYS A C 1
ATOM 772 O O . LYS A 1 96 ? 12.203 16.892 21.546 1.00 73.50 96 LYS A O 1
ATOM 777 N N . LYS A 1 97 ? 12.453 14.661 21.418 1.00 77.88 97 LYS A N 1
ATOM 778 C CA . LYS A 1 97 ? 11.312 14.470 20.518 1.00 77.88 97 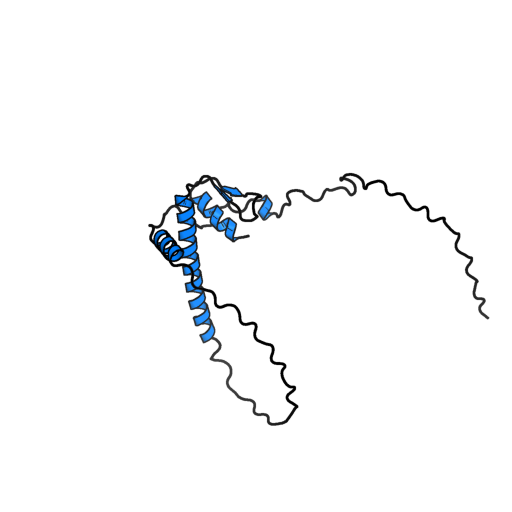LYS A CA 1
ATOM 779 C C . LYS A 1 97 ? 10.057 14.889 21.284 1.00 77.88 97 LYS A C 1
ATOM 781 O O . LYS A 1 97 ? 9.771 14.316 22.333 1.00 77.88 97 LYS A O 1
ATOM 786 N N . HIS A 1 98 ? 9.362 15.913 20.800 1.00 76.31 98 HIS A N 1
ATOM 787 C CA . HIS A 1 98 ? 8.083 16.306 21.376 1.00 76.31 98 HIS A CA 1
ATOM 788 C C . HIS A 1 98 ? 7.073 15.174 21.161 1.00 76.31 98 HIS A C 1
ATOM 790 O O . HIS A 1 98 ? 7.110 14.525 20.105 1.00 76.31 98 HIS A O 1
ATOM 796 N N . PRO A 1 99 ? 6.199 14.902 22.146 1.00 83.75 99 PRO A N 1
ATOM 797 C CA . PRO A 1 99 ? 5.121 13.949 21.950 1.00 83.75 99 PRO A CA 1
ATOM 798 C C . PRO A 1 99 ? 4.244 14.414 20.787 1.00 83.75 99 PRO A C 1
ATOM 800 O O . PRO A 1 99 ? 4.160 15.604 20.472 1.00 83.75 99 PRO A O 1
ATOM 803 N N . ARG A 1 100 ? 3.614 13.456 20.114 1.00 87.56 100 ARG A N 1
ATOM 804 C CA . ARG A 1 100 ? 2.733 13.762 18.991 1.00 87.56 100 ARG A CA 1
ATOM 805 C C . ARG A 1 100 ? 1.457 14.451 19.498 1.00 87.56 100 ARG A C 1
ATOM 807 O O . ARG A 1 100 ? 1.048 14.195 20.626 1.00 87.56 100 ARG A O 1
ATOM 814 N N . SER A 1 101 ? 0.855 15.321 18.682 1.00 92.31 101 SER A N 1
ATOM 815 C CA . SER A 1 101 ? -0.339 16.084 19.072 1.00 92.31 101 SER A CA 1
ATOM 816 C C . SER A 1 101 ? -1.496 15.175 19.489 1.00 92.31 101 SER A C 1
ATOM 818 O O . SER A 1 101 ? -1.660 14.068 18.972 1.00 92.31 101 SER A O 1
ATOM 820 N N . GLU A 1 102 ? -2.326 15.659 20.410 1.00 93.19 102 GLU A N 1
ATOM 821 C CA . GLU A 1 102 ? -3.485 14.917 20.905 1.00 93.19 102 GLU A CA 1
ATOM 822 C C . GLU A 1 102 ? -4.480 14.589 19.783 1.00 93.19 102 GLU A C 1
ATOM 824 O O . GLU A 1 102 ? -4.963 13.464 19.683 1.00 93.19 102 GLU A O 1
ATOM 829 N N . GLU A 1 103 ? -4.724 15.540 18.881 1.00 91.81 103 GLU A N 1
ATOM 830 C CA . GLU A 1 103 ? -5.569 15.353 17.696 1.00 91.81 103 GLU A CA 1
ATOM 831 C C . GLU A 1 103 ? -5.108 14.166 16.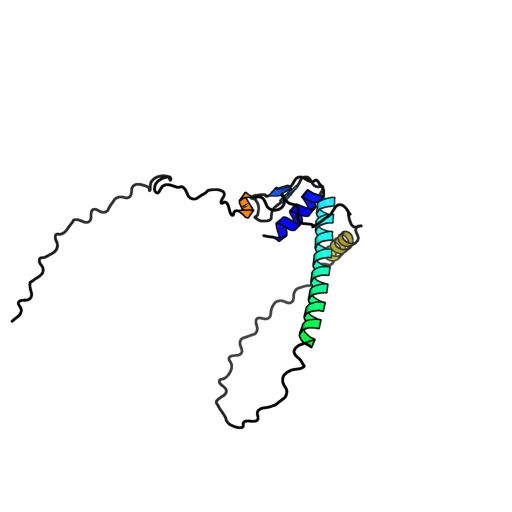848 1.00 91.81 103 GLU A C 1
ATOM 833 O O . GLU A 1 103 ? -5.917 13.333 16.438 1.00 91.81 103 GLU A O 1
ATOM 838 N N . TYR A 1 104 ? -3.795 14.035 16.640 1.00 92.06 104 TYR A N 1
ATOM 839 C CA . TYR A 1 104 ? -3.254 12.895 15.917 1.00 92.06 104 TYR A CA 1
ATOM 840 C C . TYR A 1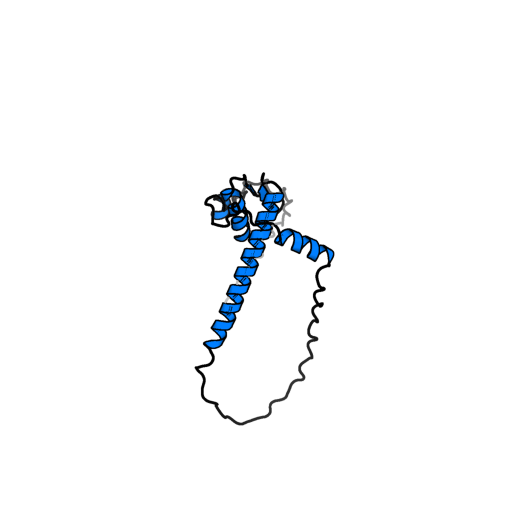 104 ? -3.513 11.584 16.659 1.00 92.06 104 TYR A C 1
ATOM 842 O O . TYR A 1 104 ? -3.854 10.584 16.029 1.00 92.06 104 TYR A O 1
ATOM 850 N N . LEU A 1 105 ? -3.321 11.563 17.982 1.00 92.38 105 LEU A N 1
ATOM 851 C CA . LEU A 1 105 ? -3.542 10.361 18.786 1.00 92.38 105 LEU A CA 1
ATOM 852 C C . LEU A 1 105 ? -5.006 9.918 18.711 1.00 92.38 105 LEU A C 1
ATOM 854 O O . LEU A 1 105 ? -5.264 8.731 18.531 1.00 92.38 105 LEU A O 1
ATOM 858 N N . ARG A 1 106 ? -5.955 10.862 18.742 1.00 94.56 106 ARG A N 1
ATOM 859 C CA . ARG A 1 106 ? -7.390 10.582 18.561 1.00 94.56 106 ARG A CA 1
ATOM 860 C C . ARG A 1 106 ? -7.668 9.915 17.212 1.00 94.56 106 ARG A C 1
ATOM 862 O O . ARG A 1 106 ? -8.290 8.855 17.177 1.00 94.56 106 ARG A O 1
ATOM 869 N N . VAL A 1 107 ? -7.158 10.484 16.116 1.00 93.25 107 VAL A N 1
ATOM 870 C CA . VAL A 1 107 ? -7.329 9.919 14.762 1.00 93.25 107 VAL A CA 1
ATOM 871 C C . VAL A 1 107 ? -6.668 8.546 14.646 1.00 93.25 107 VAL A C 1
ATOM 873 O O . VAL A 1 107 ? -7.267 7.611 14.119 1.00 93.25 107 VAL A O 1
ATOM 876 N N . MET A 1 108 ? -5.449 8.398 15.165 1.00 92.38 108 MET A N 1
ATOM 877 C CA . MET A 1 108 ? -4.724 7.130 15.135 1.00 92.38 108 MET A CA 1
ATOM 878 C C . MET A 1 108 ? -5.470 6.038 15.909 1.00 92.38 108 MET A C 1
ATOM 880 O O . MET A 1 108 ? -5.610 4.928 15.401 1.00 92.38 108 MET A O 1
ATOM 884 N N . ASN A 1 109 ? -5.987 6.347 17.098 1.00 94.12 109 ASN A N 1
ATOM 885 C CA . ASN A 1 109 ? -6.761 5.399 17.898 1.00 94.12 109 ASN A CA 1
ATOM 886 C C . ASN A 1 109 ? -8.049 4.989 17.178 1.00 94.12 109 ASN A C 1
ATOM 888 O O . ASN A 1 109 ? -8.361 3.804 17.120 1.00 94.12 109 ASN A O 1
ATOM 892 N N . ALA A 1 110 ? -8.751 5.943 16.560 1.00 94.94 110 ALA A N 1
ATOM 893 C CA . ALA A 1 110 ? -9.946 5.655 15.773 1.00 94.94 110 ALA A CA 1
ATOM 894 C C . ALA A 1 110 ? -9.646 4.746 14.566 1.00 94.94 110 ALA A C 1
ATOM 896 O O . ALA A 1 110 ? -10.400 3.814 14.298 1.00 94.94 110 ALA A O 1
ATOM 897 N N . LEU A 1 111 ? -8.532 4.971 13.860 1.00 93.06 111 LEU A N 1
ATOM 898 C CA . LEU A 1 111 ? -8.108 4.119 12.743 1.00 93.06 111 LEU A CA 1
ATOM 899 C C . LEU A 1 111 ? -7.743 2.702 13.207 1.00 93.06 111 LEU A C 1
ATOM 901 O O . LEU A 1 111 ? -8.173 1.728 12.593 1.00 93.06 111 LEU A O 1
ATOM 905 N N . MET A 1 112 ? -6.998 2.578 14.307 1.00 93.31 112 MET A N 1
ATOM 906 C CA . MET A 1 112 ? -6.582 1.280 14.853 1.00 93.31 112 MET A CA 1
ATOM 907 C C . MET A 1 112 ? -7.723 0.506 15.528 1.00 93.31 112 MET A C 1
ATOM 909 O O . MET A 1 112 ? -7.614 -0.710 15.673 1.00 93.31 112 MET A O 1
ATOM 913 N N . ALA A 1 113 ? -8.812 1.174 15.915 1.00 94.06 113 ALA A N 1
ATOM 914 C CA . ALA A 1 113 ? -10.007 0.537 16.471 1.00 94.06 113 ALA A CA 1
ATOM 915 C C . ALA A 1 113 ? -10.935 -0.072 15.403 1.00 94.06 113 ALA A C 1
ATOM 917 O O . ALA A 1 113 ? -11.848 -0.823 15.743 1.00 94.06 113 ALA A O 1
ATOM 918 N N . ARG A 1 114 ? -10.730 0.241 14.116 1.00 91.62 114 ARG A N 1
ATOM 919 C CA . ARG A 1 114 ? -11.511 -0.346 13.017 1.00 91.62 114 ARG A CA 1
ATOM 920 C C . ARG A 1 114 ? -11.333 -1.870 12.974 1.00 91.62 114 ARG A C 1
ATOM 922 O O . ARG A 1 114 ? -10.214 -2.338 13.212 1.00 91.62 114 ARG A O 1
ATOM 929 N N . PRO A 1 115 ? -12.386 -2.630 12.608 1.00 93.56 115 PRO A N 1
ATOM 930 C CA . PRO A 1 115 ? -12.274 -4.072 12.432 1.00 93.56 115 PRO A CA 1
ATOM 931 C C . PRO A 1 115 ? -11.263 -4.399 11.332 1.00 93.56 115 PRO A C 1
ATOM 933 O O . PRO A 1 115 ? -11.112 -3.656 10.358 1.00 93.56 115 PRO A O 1
ATOM 936 N N . GLU A 1 116 ? -10.559 -5.513 11.495 1.00 90.94 116 GLU A N 1
ATOM 937 C CA . GLU A 1 116 ? -9.586 -5.964 10.508 1.00 90.94 116 GLU A CA 1
ATOM 938 C C . GLU A 1 116 ? -10.287 -6.458 9.244 1.00 90.94 116 GLU A C 1
ATOM 940 O O . GLU A 1 116 ? -11.330 -7.112 9.293 1.00 90.94 116 GLU A O 1
ATOM 945 N N . ASN A 1 117 ? -9.707 -6.127 8.092 1.00 94.12 117 ASN A N 1
ATOM 946 C CA . ASN A 1 117 ? -10.249 -6.523 6.806 1.00 94.12 117 ASN A CA 1
ATOM 947 C C . ASN A 1 117 ? -9.556 -7.813 6.333 1.00 94.12 117 ASN A C 1
ATOM 949 O O . ASN A 1 117 ? -8.360 -7.767 6.035 1.00 94.12 117 ASN A O 1
ATOM 953 N N . PRO A 1 118 ? -10.278 -8.942 6.200 1.00 93.94 118 PRO A N 1
ATOM 954 C CA . PRO A 1 118 ? -9.679 -10.232 5.849 1.00 93.94 118 PRO A CA 1
ATOM 955 C C . PRO A 1 118 ? -9.129 -10.279 4.418 1.00 93.94 118 PRO A C 1
ATOM 957 O O . PRO A 1 118 ? -8.377 -11.185 4.077 1.00 93.94 118 PRO A O 1
ATOM 960 N N . LYS A 1 119 ? -9.479 -9.308 3.564 1.00 95.19 119 LYS A N 1
ATOM 961 C CA . LYS A 1 119 ? -8.939 -9.215 2.200 1.00 95.19 119 LYS A CA 1
ATOM 962 C C . LYS A 1 119 ? -7.487 -8.731 2.162 1.00 95.19 119 LYS A C 1
ATOM 964 O O . LYS A 1 119 ? -6.852 -8.813 1.115 1.00 95.19 119 LYS A O 1
ATOM 969 N N . VAL A 1 120 ? -6.969 -8.174 3.258 1.00 96.75 120 VAL A N 1
ATOM 970 C CA . VAL A 1 120 ? -5.589 -7.683 3.317 1.00 96.75 120 VAL A CA 1
ATOM 971 C C . VAL A 1 120 ? -4.648 -8.856 3.583 1.00 96.75 120 VAL A C 1
ATOM 973 O O . VAL A 1 120 ? -4.598 -9.381 4.689 1.00 96.75 120 VAL A O 1
ATOM 976 N N . CYS A 1 121 ? -3.867 -9.235 2.573 1.00 95.88 121 CYS A N 1
ATOM 977 C CA . CYS A 1 121 ? -2.901 -10.330 2.646 1.00 95.88 121 CYS A CA 1
ATOM 978 C C . CYS A 1 121 ? -1.525 -9.854 2.155 1.00 95.88 121 CYS A C 1
ATOM 980 O O . CYS A 1 121 ? -1.382 -9.457 1.002 1.00 95.88 121 CYS A O 1
ATOM 982 N N . PHE A 1 122 ? -0.504 -9.889 3.016 1.00 95.81 122 PHE A N 1
ATOM 983 C CA . PHE A 1 122 ? 0.852 -9.408 2.697 1.00 95.81 122 PHE A CA 1
ATOM 984 C C . PHE A 1 122 ? 1.785 -10.478 2.113 1.00 95.81 122 PHE A C 1
ATOM 986 O O . PHE A 1 122 ? 2.985 -10.217 1.996 1.00 95.81 122 PHE A O 1
ATOM 993 N N . ASP A 1 123 ? 1.263 -11.655 1.774 1.00 95.00 123 ASP A N 1
ATOM 994 C CA . ASP A 1 123 ? 2.051 -12.731 1.173 1.00 95.00 123 ASP A CA 1
ATOM 995 C C . ASP A 1 123 ? 2.583 -12.296 -0.196 1.00 95.00 123 ASP A C 1
ATOM 997 O O . ASP A 1 123 ? 1.962 -11.489 -0.892 1.00 95.00 123 ASP A O 1
ATOM 1001 N N . GLU A 1 124 ? 3.770 -12.771 -0.571 1.00 93.75 124 GLU A N 1
ATOM 1002 C CA . GLU A 1 124 ? 4.439 -12.333 -1.794 1.00 93.75 124 GLU A CA 1
ATOM 1003 C C . GLU A 1 124 ? 3.645 -12.747 -3.041 1.00 93.75 124 GLU A C 1
ATOM 1005 O O . GLU A 1 124 ? 3.469 -13.929 -3.320 1.00 93.75 124 GLU A O 1
ATOM 1010 N N . HIS A 1 125 ? 3.165 -11.758 -3.801 1.00 94.56 125 HIS A N 1
ATOM 1011 C CA . HIS A 1 125 ? 2.461 -11.991 -5.058 1.00 94.56 125 HIS A CA 1
ATOM 1012 C C . HIS A 1 125 ? 3.470 -12.046 -6.221 1.00 94.56 125 HIS A C 1
ATOM 1014 O O . HIS A 1 125 ? 4.348 -11.176 -6.281 1.00 94.56 125 HIS A O 1
ATOM 1020 N N . PRO A 1 126 ? 3.330 -12.970 -7.192 1.00 93.00 126 PRO A N 1
ATOM 1021 C CA . PRO A 1 126 ? 4.272 -13.122 -8.309 1.00 93.00 126 PRO A CA 1
ATOM 1022 C C . PRO A 1 126 ? 4.484 -11.822 -9.104 1.00 93.00 126 PRO A C 1
ATOM 1024 O O . PRO A 1 126 ? 5.616 -11.412 -9.344 1.00 93.00 126 PRO A O 1
ATOM 1027 N N . ASP A 1 127 ? 3.407 -11.092 -9.410 1.00 91.62 127 ASP A N 1
ATOM 1028 C CA . ASP A 1 127 ? 3.472 -9.825 -10.170 1.00 91.62 127 ASP A CA 1
ATOM 1029 C C . ASP A 1 127 ? 3.838 -8.583 -9.327 1.00 91.62 127 ASP A C 1
ATOM 1031 O O . ASP A 1 127 ? 3.687 -7.424 -9.756 1.00 91.62 127 ASP A O 1
ATOM 1035 N N . SER A 1 128 ? 4.275 -8.792 -8.084 1.00 91.62 128 SER A N 1
ATOM 1036 C CA . SER A 1 128 ? 4.634 -7.699 -7.188 1.00 91.62 128 SER A CA 1
ATOM 1037 C C . SER A 1 128 ? 5.928 -7.001 -7.618 1.00 91.62 128 SER A C 1
ATOM 1039 O O . SER A 1 128 ? 5.988 -5.767 -7.651 1.00 91.62 128 SER A O 1
ATOM 1041 N N . ASN A 1 129 ? 6.947 -7.763 -8.028 1.00 90.94 129 ASN A N 1
ATOM 1042 C CA . ASN A 1 129 ? 8.180 -7.207 -8.578 1.00 90.94 129 ASN A CA 1
ATOM 1043 C C . ASN A 1 129 ? 8.198 -7.359 -10.110 1.00 90.94 129 ASN A C 1
ATOM 1045 O O . ASN A 1 129 ? 8.344 -8.474 -10.601 1.00 90.94 129 ASN A O 1
ATOM 1049 N N . PRO A 1 130 ? 8.053 -6.272 -10.889 1.00 88.06 130 PRO A N 1
ATOM 1050 C CA . PRO A 1 130 ? 8.025 -6.374 -12.341 1.00 88.06 130 PRO A CA 1
ATOM 1051 C C . PRO A 1 130 ? 9.398 -6.810 -12.878 1.00 88.06 130 PRO A C 1
ATOM 1053 O O . PRO A 1 130 ? 10.420 -6.375 -12.336 1.00 88.06 130 PRO A O 1
ATOM 1056 N N . PRO A 1 131 ? 9.445 -7.584 -13.978 1.00 88.00 131 PRO A N 1
ATOM 1057 C CA . PRO A 1 131 ? 10.681 -8.176 -14.493 1.00 88.00 131 PRO A CA 1
ATOM 1058 C C . PRO A 1 131 ? 11.719 -7.113 -14.855 1.00 88.00 131 PRO A C 1
ATOM 1060 O O . PRO A 1 131 ? 12.858 -7.198 -14.426 1.00 88.00 131 PRO A O 1
ATOM 1063 N N . SER A 1 132 ? 11.303 -6.010 -15.486 1.00 86.88 132 SER A N 1
ATOM 1064 C CA . SER A 1 132 ? 12.202 -4.889 -15.796 1.00 86.88 132 SER A CA 1
ATOM 1065 C C . SER A 1 132 ? 12.922 -4.324 -14.570 1.00 86.88 132 SER A C 1
ATOM 1067 O O . SER A 1 132 ? 14.041 -3.837 -14.678 1.00 86.88 132 SER A O 1
ATOM 1069 N N . ARG A 1 133 ? 12.297 -4.385 -13.392 1.00 85.50 133 ARG A N 1
ATOM 1070 C CA . ARG A 1 133 ? 12.908 -3.943 -12.140 1.00 85.50 133 ARG A CA 1
ATOM 1071 C C . ARG A 1 133 ? 13.743 -5.041 -11.492 1.00 85.50 133 ARG A C 1
ATOM 1073 O O . ARG A 1 133 ? 14.764 -4.710 -10.894 1.00 85.50 133 ARG A O 1
ATOM 1080 N N . ALA A 1 134 ? 13.312 -6.298 -11.591 1.00 87.25 134 ALA A N 1
ATOM 1081 C CA . ALA A 1 134 ? 14.071 -7.454 -11.120 1.00 87.25 134 ALA A CA 1
ATOM 1082 C C . ALA A 1 134 ? 15.403 -7.592 -11.876 1.00 87.25 134 ALA A C 1
ATOM 1084 O O . ALA A 1 134 ? 16.447 -7.729 -11.247 1.00 87.25 134 ALA A O 1
ATOM 1085 N N . ASP A 1 135 ? 15.366 -7.413 -13.195 1.00 88.50 135 ASP A N 1
ATOM 1086 C CA . ASP A 1 135 ? 16.519 -7.488 -14.098 1.00 88.50 135 ASP A CA 1
ATOM 1087 C C . ASP A 1 135 ? 17.380 -6.211 -14.078 1.00 88.50 135 ASP A C 1
ATOM 1089 O O . ASP A 1 135 ? 18.395 -6.121 -14.766 1.00 88.50 135 ASP A O 1
ATOM 1093 N N . GLY A 1 136 ? 16.970 -5.184 -13.322 1.00 87.06 136 GLY A N 1
ATOM 1094 C CA . GLY A 1 136 ? 17.678 -3.903 -13.255 1.00 87.06 136 GLY A CA 1
ATOM 1095 C C . GLY A 1 136 ? 17.685 -3.133 -14.579 1.00 87.06 136 GLY A C 1
ATOM 1096 O O . GLY A 1 136 ? 18.576 -2.313 -14.815 1.00 87.06 136 GLY A O 1
ATOM 1097 N N . LEU A 1 137 ? 16.702 -3.378 -15.448 1.00 87.00 137 LEU A N 1
ATOM 1098 C CA . LEU A 1 137 ? 16.617 -2.757 -16.759 1.00 87.00 137 LEU A CA 1
ATOM 1099 C C . LEU A 1 137 ? 16.372 -1.253 -16.618 1.00 87.00 137 LEU A C 1
ATOM 1101 O O . LEU A 1 137 ? 15.355 -0.790 -16.094 1.00 87.00 137 LEU A O 1
ATOM 1105 N N . VAL A 1 138 ? 17.317 -0.468 -17.125 1.00 85.06 138 VAL A N 1
ATOM 1106 C CA . VAL A 1 138 ? 17.172 0.984 -17.193 1.00 85.06 138 VAL A CA 1
ATOM 1107 C C . VAL A 1 138 ? 16.178 1.321 -18.300 1.00 85.06 138 VAL A C 1
ATOM 1109 O O . VAL A 1 138 ? 16.172 0.698 -19.360 1.00 85.06 138 VAL A O 1
ATOM 1112 N N . ARG A 1 139 ? 15.351 2.351 -18.077 1.00 81.38 139 ARG A N 1
ATOM 1113 C CA . ARG A 1 139 ? 14.382 2.844 -19.072 1.00 81.38 139 ARG A CA 1
ATOM 1114 C C . ARG A 1 139 ? 15.023 3.098 -20.441 1.00 81.38 139 ARG A C 1
ATOM 1116 O O . ARG A 1 139 ? 14.387 2.864 -21.462 1.00 81.38 139 ARG A O 1
ATOM 1123 N N . TYR A 1 140 ? 16.268 3.569 -20.436 1.00 81.19 140 TYR A N 1
ATOM 1124 C CA . TYR A 1 140 ? 17.108 3.698 -21.616 1.00 81.19 140 TYR A CA 1
ATOM 1125 C C . TYR A 1 140 ? 18.363 2.860 -21.409 1.00 81.19 140 TYR A C 1
ATOM 1127 O O . TYR A 1 140 ? 19.169 3.150 -20.525 1.00 81.19 140 TYR A O 1
ATOM 1135 N N . GLN A 1 141 ? 18.502 1.809 -22.208 1.00 82.75 141 GLN A N 1
ATOM 1136 C CA . GLN A 1 141 ? 19.718 1.008 -22.238 1.00 82.75 141 GLN A CA 1
ATOM 1137 C C . GLN A 1 141 ? 20.864 1.846 -22.829 1.00 82.75 141 GLN A C 1
ATOM 1139 O O . GLN A 1 141 ? 20.608 2.721 -23.667 1.00 82.75 141 GLN A O 1
ATOM 1144 N N . PRO A 1 142 ? 22.120 1.621 -22.402 1.00 78.12 142 PRO A N 1
ATOM 1145 C CA . PRO A 1 142 ? 23.263 2.270 -23.023 1.00 78.12 142 PRO A CA 1
ATOM 1146 C C . PRO A 1 142 ? 23.264 1.929 -24.508 1.00 78.12 142 PRO A C 1
ATOM 1148 O O . PRO A 1 142 ? 23.111 0.774 -24.902 1.00 78.12 142 PRO A O 1
ATOM 1151 N N . ASN A 1 143 ? 23.370 2.957 -25.339 1.00 76.81 143 ASN A N 1
ATOM 1152 C CA . ASN A 1 143 ? 23.265 2.750 -26.767 1.00 76.81 143 ASN A CA 1
ATOM 1153 C C . ASN A 1 143 ? 24.504 1.972 -27.285 1.00 76.81 143 ASN A C 1
ATOM 1155 O O . ASN A 1 143 ? 25.627 2.276 -26.873 1.00 76.81 143 ASN A O 1
ATOM 1159 N N . PRO A 1 144 ? 24.314 1.008 -28.204 1.00 79.31 144 PRO A N 1
ATOM 1160 C CA . PRO A 1 144 ? 25.363 0.092 -28.644 1.00 79.31 144 PRO A CA 1
ATOM 1161 C C . PRO A 1 144 ? 26.522 0.738 -29.422 1.00 79.31 144 PRO A C 1
ATOM 1163 O O . PRO A 1 144 ? 27.572 0.109 -29.523 1.00 79.31 144 PRO A O 1
ATOM 1166 N N . GLN A 1 145 ? 26.376 1.948 -29.988 1.00 77.12 145 GLN A N 1
ATOM 1167 C CA . GLN A 1 145 ? 27.423 2.556 -30.830 1.00 77.12 145 GLN A CA 1
ATOM 1168 C C . GLN A 1 145 ? 28.006 3.884 -30.291 1.00 77.12 145 GLN A C 1
ATOM 1170 O O . GLN A 1 145 ? 27.242 4.720 -29.804 1.00 77.12 145 GLN A O 1
ATOM 1175 N N . PRO A 1 146 ? 29.325 4.157 -30.462 1.00 75.69 146 PRO A N 1
ATOM 1176 C CA . PRO A 1 146 ? 30.024 5.330 -29.895 1.00 75.69 146 PRO A CA 1
ATOM 1177 C C . PRO A 1 146 ? 29.510 6.730 -30.297 1.00 75.69 146 PRO A C 1
ATOM 1179 O O . PRO A 1 146 ? 29.905 7.721 -29.692 1.00 75.69 146 PRO A O 1
ATOM 1182 N N . HIS A 1 147 ? 28.650 6.847 -31.313 1.00 75.50 147 HIS A N 1
ATOM 1183 C CA . HIS A 1 147 ? 28.256 8.123 -31.938 1.00 75.50 147 HIS A CA 1
ATOM 1184 C C . HIS A 1 147 ? 26.742 8.290 -32.157 1.00 75.50 147 HIS A C 1
ATOM 1186 O O . HIS A 1 147 ? 26.308 9.033 -33.032 1.00 75.50 147 HIS A O 1
ATOM 1192 N N . TRP A 1 148 ? 25.918 7.581 -31.391 1.00 71.44 148 TRP A N 1
ATOM 1193 C CA . TRP A 1 148 ? 24.460 7.523 -31.587 1.00 71.44 148 TRP A CA 1
ATOM 1194 C C . TRP A 1 148 ? 23.676 8.538 -30.728 1.00 71.44 148 TRP A C 1
ATOM 1196 O O . TRP A 1 148 ? 22.499 8.397 -30.418 1.00 71.44 148 TRP A O 1
ATOM 1206 N N . GLY A 1 149 ? 24.340 9.642 -30.395 1.00 77.00 149 GLY A N 1
ATOM 1207 C CA . GLY A 1 149 ? 23.716 10.855 -29.876 1.00 77.00 149 GLY A CA 1
ATOM 1208 C C . GLY A 1 149 ? 23.907 12.026 -30.842 1.00 77.00 149 GLY A C 1
ATOM 1209 O O . GLY A 1 149 ? 24.685 11.922 -31.794 1.00 77.00 149 GLY A O 1
ATOM 1210 N N . PRO A 1 150 ? 23.233 13.165 -30.610 1.00 79.31 150 PRO A N 1
ATOM 1211 C CA . PRO A 1 150 ? 23.545 14.399 -31.321 1.00 79.31 150 PRO A CA 1
ATOM 1212 C C . PRO A 1 150 ? 25.053 14.676 -31.226 1.00 79.31 150 PRO A C 1
ATOM 1214 O O . PRO A 1 150 ? 25.615 14.702 -30.130 1.00 79.31 150 PRO A O 1
ATOM 1217 N N . LYS A 1 151 ? 25.713 14.826 -32.385 1.00 76.19 151 LYS A N 1
ATOM 1218 C CA . LYS A 1 151 ? 27.156 15.098 -32.470 1.00 76.19 151 LYS A CA 1
ATOM 1219 C C . LYS A 1 151 ? 27.509 16.291 -31.582 1.00 76.19 151 LYS A C 1
ATOM 1221 O O . LYS A 1 151 ? 26.741 17.251 -31.493 1.00 76.19 151 LYS A O 1
ATOM 1226 N N . ALA A 1 152 ? 28.683 16.234 -30.952 1.00 75.75 152 ALA A N 1
ATOM 1227 C CA . ALA A 1 152 ? 29.218 17.366 -30.209 1.00 75.75 152 ALA A CA 1
ATOM 1228 C C . ALA A 1 152 ? 29.148 18.631 -31.079 1.00 75.75 152 ALA A C 1
ATOM 1230 O O . ALA A 1 152 ? 29.443 18.582 -32.278 1.00 75.75 152 ALA A O 1
ATOM 1231 N N . ARG A 1 153 ? 28.726 19.754 -30.484 1.00 70.06 153 ARG A N 1
ATOM 1232 C CA . ARG A 1 153 ? 28.699 21.039 -31.190 1.00 70.06 153 ARG A CA 1
ATOM 1233 C C . ARG A 1 153 ? 30.098 21.307 -31.766 1.00 70.06 153 ARG A C 1
ATOM 1235 O O . ARG A 1 153 ? 31.072 21.074 -31.048 1.00 70.06 153 ARG A O 1
ATOM 1242 N N . PRO A 1 154 ? 30.219 21.784 -33.018 1.00 77.12 154 PRO A N 1
ATOM 1243 C CA . PRO A 1 154 ? 31.515 22.107 -33.601 1.00 77.12 154 PRO A CA 1
ATOM 1244 C C . PRO A 1 154 ? 32.287 23.054 -32.676 1.00 77.12 154 PRO A C 1
ATOM 1246 O O . PRO A 1 154 ? 31.835 24.166 -32.409 1.00 77.12 154 PRO A O 1
ATOM 1249 N N . SER A 1 155 ? 33.430 22.602 -32.163 1.00 67.94 155 SER A N 1
ATOM 1250 C CA . SER A 1 155 ? 34.362 23.458 -31.433 1.00 67.94 155 SER A CA 1
ATOM 1251 C C . SER A 1 155 ? 35.392 24.002 -32.416 1.00 67.94 155 SER A C 1
ATOM 1253 O O . SER A 1 155 ? 35.879 23.262 -33.276 1.00 67.94 155 SER A O 1
ATOM 1255 N N . LYS A 1 156 ? 35.731 25.290 -32.304 1.00 70.25 156 LYS A N 1
ATOM 1256 C CA . LYS A 1 156 ? 36.870 25.860 -33.030 1.00 70.25 156 LYS A CA 1
ATOM 1257 C C . LYS A 1 156 ? 38.121 25.192 -32.461 1.00 70.25 156 LYS A C 1
ATOM 1259 O O . LYS A 1 156 ? 38.488 25.463 -31.322 1.00 70.25 156 LYS A O 1
ATOM 1264 N N . LYS A 1 157 ? 38.754 24.291 -33.215 1.00 63.31 157 LYS A N 1
ATOM 1265 C CA . LYS A 1 157 ? 40.105 23.843 -32.870 1.00 63.31 157 LYS A CA 1
ATOM 1266 C C . LYS A 1 157 ? 40.991 25.088 -32.895 1.00 63.31 157 LYS A C 1
ATOM 1268 O O . LYS A 1 157 ? 41.032 25.772 -33.915 1.00 63.31 157 LYS A O 1
ATOM 1273 N N . VAL A 1 158 ? 41.636 25.409 -31.776 1.00 60.50 158 VAL A N 1
ATOM 1274 C CA . VAL A 1 158 ? 42.788 26.311 -31.799 1.00 60.50 158 VAL A CA 1
ATOM 1275 C C . VAL A 1 158 ? 43.832 25.579 -32.631 1.00 60.50 158 VAL A C 1
ATOM 1277 O O . VAL A 1 158 ? 44.240 24.473 -32.283 1.00 60.50 158 VAL A O 1
ATOM 1280 N N . THR A 1 159 ? 44.158 26.139 -33.789 1.00 52.97 159 THR A N 1
ATOM 1281 C CA . THR A 1 159 ? 45.309 25.720 -34.580 1.00 52.97 159 THR A CA 1
ATOM 1282 C C . THR A 1 159 ? 46.537 26.055 -33.745 1.00 52.97 159 THR A C 1
ATOM 1284 O O . THR A 1 159 ? 47.008 27.186 -33.774 1.00 52.97 159 THR A O 1
ATOM 1287 N N . GLU A 1 160 ? 47.009 25.119 -32.927 1.00 60.72 160 GLU A N 1
ATOM 1288 C CA . GLU A 1 160 ? 48.377 25.206 -32.431 1.00 60.72 160 GLU A CA 1
ATOM 1289 C C . GLU A 1 160 ? 49.278 24.989 -33.646 1.00 60.72 160 GLU A C 1
ATOM 1291 O O . GLU A 1 160 ? 49.274 23.920 -34.264 1.00 60.72 160 GLU A O 1
ATOM 1296 N N . GLU A 1 161 ? 49.954 26.060 -34.062 1.00 55.47 161 GLU A N 1
ATOM 1297 C CA . GLU A 1 161 ? 50.993 25.998 -35.077 1.00 55.47 161 GLU A CA 1
ATOM 1298 C C . GLU A 1 161 ? 52.023 24.957 -34.646 1.00 55.47 161 GLU A C 1
ATOM 1300 O O . GLU A 1 161 ? 52.586 25.020 -33.553 1.00 55.47 161 GLU A O 1
ATOM 1305 N N . ILE A 1 162 ? 52.248 23.974 -35.513 1.00 59.31 162 ILE A N 1
ATOM 1306 C CA . ILE A 1 162 ? 53.297 22.976 -35.352 1.00 59.31 162 ILE A CA 1
ATOM 1307 C C . ILE A 1 162 ? 54.629 23.724 -35.463 1.00 59.31 162 ILE A C 1
ATOM 1309 O O . ILE A 1 162 ? 55.130 23.939 -36.566 1.00 59.31 162 ILE A O 1
ATOM 1313 N N . THR A 1 163 ? 55.207 24.142 -34.339 1.00 62.50 163 THR A N 1
ATOM 1314 C CA . THR A 1 163 ? 56.620 24.516 -34.297 1.00 62.50 163 THR A CA 1
ATOM 1315 C C . THR A 1 163 ? 57.453 23.230 -34.355 1.00 62.50 163 THR A C 1
ATOM 1317 O O . THR A 1 163 ? 57.232 22.315 -33.555 1.00 62.50 163 THR A O 1
ATOM 1320 N N . PRO A 1 164 ? 58.379 23.089 -35.324 1.00 60.09 164 PRO A N 1
ATOM 1321 C CA . PRO A 1 164 ? 59.234 21.911 -35.406 1.00 60.09 164 PRO A CA 1
ATOM 1322 C C . PRO A 1 164 ? 60.089 21.766 -34.136 1.00 60.09 164 PRO A C 1
ATOM 1324 O O . PRO A 1 164 ? 60.606 22.770 -33.642 1.00 60.09 164 PRO A O 1
ATOM 1327 N N . PRO A 1 165 ? 60.274 20.545 -33.604 1.00 59.28 165 PRO A N 1
ATOM 1328 C CA . PRO A 1 165 ? 61.112 20.338 -32.430 1.00 59.28 165 PRO A CA 1
ATOM 1329 C C . PRO A 1 165 ? 62.582 20.649 -32.744 1.00 59.28 165 PRO A C 1
ATOM 1331 O O . PRO A 1 165 ? 63.122 20.180 -33.748 1.00 59.28 165 PRO A O 1
ATOM 1334 N N . GLU A 1 166 ? 63.237 21.410 -31.862 1.00 62.03 166 GLU A N 1
ATOM 1335 C CA . GLU A 1 166 ? 64.667 21.717 -31.968 1.00 62.03 166 GLU A CA 1
ATOM 1336 C C . GLU A 1 166 ? 65.538 20.443 -31.954 1.00 62.03 166 GLU A C 1
ATOM 1338 O O . GLU A 1 166 ? 65.238 19.478 -31.234 1.00 62.03 166 GLU A O 1
ATOM 1343 N N . PRO A 1 167 ? 66.647 20.418 -32.719 1.00 55.91 167 PRO A N 1
ATOM 1344 C CA . PRO A 1 167 ? 67.521 19.257 -32.792 1.00 55.91 167 PRO A CA 1
ATOM 1345 C C . PRO A 1 167 ? 68.225 19.009 -31.450 1.00 55.91 167 PRO A C 1
ATOM 1347 O O . PRO A 1 167 ? 68.948 19.854 -30.921 1.00 55.91 167 PRO A O 1
ATOM 1350 N N . LYS A 1 168 ? 68.050 17.798 -30.911 1.00 55.28 168 LYS A N 1
ATOM 1351 C CA . LYS A 1 168 ? 68.734 17.327 -29.699 1.00 55.28 168 LYS A CA 1
ATOM 1352 C C . LYS A 1 168 ? 70.246 17.285 -29.947 1.00 55.28 168 LYS A C 1
ATOM 1354 O O . LYS A 1 168 ? 70.709 16.509 -30.780 1.00 55.28 168 LYS A O 1
ATOM 1359 N N . LYS A 1 169 ? 71.023 18.078 -29.198 1.00 48.44 169 LYS A N 1
ATOM 1360 C CA . LYS A 1 169 ? 72.490 17.971 -29.175 1.00 48.44 169 LYS A CA 1
ATOM 1361 C C . LYS A 1 169 ? 72.890 16.567 -28.707 1.00 48.44 169 LYS A C 1
ATOM 1363 O O . LYS A 1 169 ? 72.575 16.171 -27.585 1.00 48.44 169 LYS A O 1
ATOM 1368 N N . LEU A 1 170 ? 73.580 15.830 -29.574 1.00 51.22 170 LEU A N 1
ATOM 1369 C CA . LEU A 1 170 ? 74.269 14.588 -29.235 1.00 51.22 170 LEU A CA 1
ATOM 1370 C C . LEU A 1 170 ? 75.336 14.899 -28.175 1.00 51.22 170 LEU A C 1
ATOM 1372 O O . LEU A 1 170 ? 76.214 15.727 -28.405 1.00 51.22 170 LEU A O 1
ATOM 1376 N N . LYS A 1 171 ? 75.247 14.256 -27.005 1.00 43.81 171 LYS A N 1
ATOM 1377 C CA . LYS A 1 171 ? 76.358 14.200 -26.048 1.00 43.81 171 LYS A CA 1
ATOM 1378 C C . LYS A 1 171 ? 77.411 13.264 -26.636 1.00 43.81 171 LYS A C 1
ATOM 1380 O O . LYS A 1 171 ? 77.177 12.062 -26.708 1.00 43.81 171 LYS A O 1
ATOM 1385 N N . SER A 1 172 ? 78.532 13.823 -27.074 1.00 46.84 172 SER A N 1
ATOM 1386 C CA . SER A 1 172 ? 79.755 13.076 -27.344 1.00 46.84 172 SER A CA 1
ATOM 1387 C C . SER A 1 172 ? 80.271 12.484 -26.033 1.00 46.84 172 SER A C 1
ATOM 1389 O O . SER A 1 172 ? 80.439 13.198 -25.045 1.00 46.84 172 SER A O 1
ATOM 1391 N N . SER A 1 173 ? 80.443 11.166 -26.020 1.00 49.16 173 SER A N 1
ATOM 1392 C CA . SER A 1 173 ? 81.141 10.420 -24.981 1.00 49.16 173 SER A CA 1
ATOM 1393 C C . SER A 1 173 ? 82.624 10.343 -25.340 1.00 49.16 173 SER A C 1
ATOM 1395 O O . SER A 1 173 ? 82.957 9.684 -26.325 1.00 49.16 173 SER A O 1
ATOM 1397 N N . GLU A 1 174 ? 83.469 10.979 -24.538 1.00 42.72 174 GLU A N 1
ATOM 1398 C CA . GLU A 1 174 ? 84.887 10.649 -24.335 1.00 42.72 174 GLU A CA 1
ATOM 1399 C C . GLU A 1 174 ? 85.197 10.802 -22.845 1.00 42.72 174 GLU A C 1
ATOM 1401 O O . GLU A 1 174 ? 84.691 11.780 -22.241 1.00 42.72 174 GLU A O 1
#

pLDDT: mean 77.38, std 19.6, range [34.69, 97.69]

Secondary structure (DSSP, 8-state):
-HHHHHHHHHHHHTT--EEE-TT-TT-EEE-S-HHHHHHHHHHHHHHHHHHHHHHHHHHHHHTTTSTTS------------------------PPPPPPPPHHHHHHHHHHHTSPP-TT---SPPGGGS-HHHHTT--SSPPPSSTT-SPPPPPP-------PPPPPPPP----

Organism: Hymenolepis diminuta (NCBI:txid6216)

InterPro domains:
  IPR002905 tRNA methyltransferase, Trm1 [PF02005] (7-41)
  IPR002905 tRNA methyltransferase, Trm1 [PS51626] (1-41)
  IPR002905 tRNA methyltransferase, Trm1 [PTHR10631] (6-154)
  IPR029063 S-adenosyl-L-methionine-dependent methyltransferase superfamily [SSF53335] (5-41)
  IPR042296 tRNA methyltransferase, Trm1, C-terminal [G3DSA:3.30.56.70] (2-42)

=== Feature glossary ===
Key to the feature types in this record:

— What the protein is —

Primary structure: the covalent order of the twenty standard amino acids along the backbone. Two proteins with the same sequence will (almost always) fold to the same s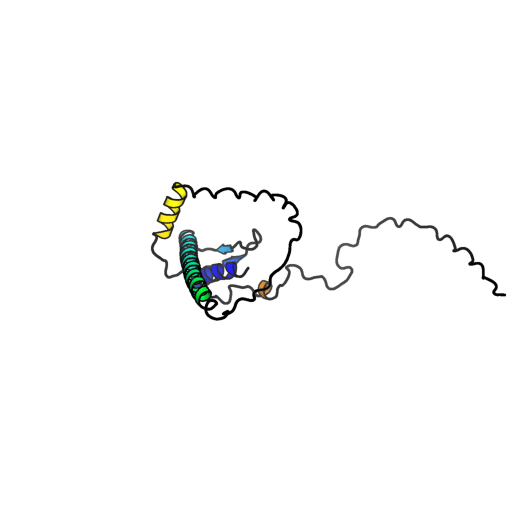tructure; two with 30% identity often share a fold but not the details.

Database cross-references. InterPro integrates a dozen domain/family signature databases into unified entries with residue-range hits. GO terms attach function/process/location labels with evidence codes. CATH codes position the fold in a four-level structural taxonomy. Organism is the NCBI-taxonomy species name.

— Where its atoms are —

The mmCIF block holds the 3D Cartesian coordinates of each backbone atom (N, Cα, C, O) in ångströms. mmCIF is the PDB's canonical archive format — a tagged-loop text representation of the atomic model.

Six rendered views show the 3D structure from the faces of a cube — i.e. along ±x, ±y, ±z. Rendering representation is drawn randomly per protein from cartoon (secondary-structure ribbons), sticks (backbone bonds), or molecular surface; coloring is either N→C rainbow (blue at the N-terminus through red at the C-terminus) or one color per chain.

— Local backbone conformation —

DSSP 8-state secondary structure assigns each residue one of H (α-helix), G (3₁₀-helix), I (π-helix), E (extended β-strand), B (isolated β-bridge), T (hydrogen-bonded turn), S (bend), or '-' (coil). The assignment is computed from backbone hydrogen-bond geometry via the Kabsch–Sander algorithm.

P-SEA three-state annotation labels each residue as helix, strand, or coil based purely on the geometry of the Cα trace. It serves as a fallback when the full backbone (and thus DSSP) is unavailable.

The φ/ψ torsion pair specifies the backbone conformation at each residue. φ rotates about the N–Cα bond, ψ about the Cα–C bond. Steric clashes forbid most of the (φ, ψ) plane — the allowed regions (α-helix basin, β-sheet basin, left-handed helix) are the Ramachandran-allowed regions.

— Global shape and packing —

The geometric summary reports three shape descriptors. Rg (radius of gyration) measures how spread out the Cα atoms are about their centre of mass; compact globular proteins have small Rg, elongated or unfolded ones large. Cα contacts (<8 Å, |i−j|>4) count long-range residue pairs in spatial proximity — high for tightly packed folds, near zero for rods or random coil. The bounding-box extents give the protein's footprint along x, y, z in Å.

Accessible surface area quantifies burial. A residue with SASA near zero is packed into the hydrophobic core; one with SASA >100 Å² sits on the surface. Computed here via the Shrake–Rupley numerical algorithm with a 1.4 Å probe.

Plot images: a contact map (which residues are close in 3D, as an N×N binary image), a Ramachandran scatter (backbone torsion angles, revealing secondary-structure composition at a glance), and — for AlphaFold structures — a PAE heatmap (pairwise prediction confidence).

— Structural neighborhood —

The Foldseek 3Di string encodes local tertiary geometry as a 20-letter alphabet — one character per residue — derived from the relative positions of nearby Cα atoms. Unlike the amino-acid sequence, 3Di is a direct function of the 3D structure, so two proteins with the same fold have similar 3Di strings even at low sequence identity.

Nearest PDB neighbors are the top structural matches found by Foldseek when searching this structure against the entire Protein Data Bank. Each hit reports a TM-score (0 to 1; >0.5 almost always implies the same fold) and an E-value. These are *structural* homologs — they may share no detectable sequence similarity.

— Confidence and disorder —

For AlphaFold models, the B-factor field carries pLDDT — the model's own estimate of local accuracy on a 0–100 scale. Regions with pLDDT<50 should be treated as essentially unmodeled; they often correspond to intrinsically disordered segments.

B-factor (Debye–Waller factor) reflects atomic displacement in the crystal lattice. It is an experimental observable (units Å²), not a prediction; low values mean the atom is pinned down, high values mean it moves or is heterogeneous across the crystal.

Predicted aligned error is AlphaFold's pairwise confidence. Unlike pLDDT (per-residue), PAE is per-residue-pair and captures whether two parts of the structure are correctly placed relative to each other. Units are ångströms of expected positional error.